Protein AF-A0A238C1V5-F1 (afdb_monomer_lite)

Secondary structure (DSSP, 8-state):
--------SS---GGGSS-TT--HHHHHHHHHHHHHHTTHHHHHHHHHB-TTS--BPPPPP----STTSSTTS------------------------S-----H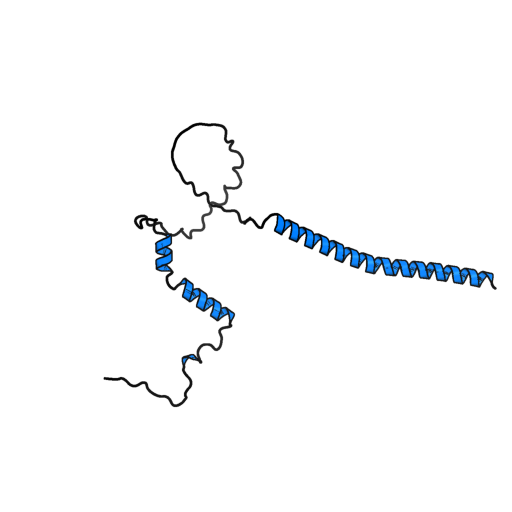HHHHHHHHHHHHHHHHHHHHHHHHHHHHHHHHHHHHHHHHHHHHHHHHT-

Organism: NCBI:txid387005

Sequence (154 aa):
MIESPILTTEGTPVSMLLESGKTTTSLRRERRRERILQNSDQRIKSILSGPDGTEIRNAPTLEGGEGFKDLLHSSEISVRNKNIGEERTVSKSIALSPFSCASVNRLWKALLIGLIMRLAVSFLLIQNIVWPWIILYMVHVLLFKAYDVSSESL

pLDDT: mean 72.82, std 20.45, range [38.84, 97.44]

Radius of gyration: 37.98 Å; chains: 1; bounding box: 70×88×98 Å

Structure (mmCIF, N/CA/C/O backbone):
data_AF-A0A238C1V5-F1
#
_entry.id   AF-A0A238C1V5-F1
#
loop_
_atom_site.group_PDB
_atom_site.id
_atom_site.type_symbol
_atom_site.label_atom_id
_atom_site.label_alt_id
_atom_site.label_comp_id
_atom_site.label_asym_id
_atom_site.label_entity_id
_atom_site.label_seq_id
_atom_site.pdbx_PDB_ins_code
_atom_site.Cartn_x
_atom_site.Cartn_y
_atom_site.Cartn_z
_atom_site.occupancy
_atom_site.B_iso_or_equiv
_atom_site.auth_seq_id
_atom_site.auth_comp_id
_atom_site.auth_asym_id
_atom_site.auth_atom_id
_atom_site.pdbx_PDB_model_num
ATOM 1 N N . MET A 1 1 ? -23.514 -51.796 45.524 1.00 40.19 1 MET A N 1
ATOM 2 C CA . MET A 1 1 ? -24.040 -52.544 44.367 1.00 40.19 1 MET A CA 1
ATOM 3 C C . MET A 1 1 ? -23.523 -51.812 43.144 1.00 40.19 1 MET A C 1
ATOM 5 O O . MET A 1 1 ? -23.823 -50.639 42.987 1.00 40.19 1 MET A O 1
ATOM 9 N N . ILE A 1 2 ? -22.560 -52.425 42.462 1.00 42.78 2 ILE A N 1
ATOM 10 C CA . ILE A 1 2 ? -21.715 -51.807 41.437 1.00 42.78 2 ILE A CA 1
ATOM 11 C C . ILE A 1 2 ? -22.367 -52.151 40.100 1.00 42.78 2 ILE A C 1
ATOM 13 O O . ILE A 1 2 ? -22.376 -53.321 39.729 1.00 42.78 2 ILE A O 1
ATOM 17 N N . GLU A 1 3 ? -22.959 -51.170 39.421 1.00 45.94 3 GLU A N 1
ATOM 18 C CA . GLU A 1 3 ? -23.416 -51.354 38.043 1.00 45.94 3 GLU A CA 1
ATOM 19 C C . GLU A 1 3 ? -22.201 -51.295 37.116 1.00 45.94 3 GLU A C 1
ATOM 21 O O . GLU A 1 3 ? -21.480 -50.299 37.037 1.00 45.94 3 GLU A O 1
ATOM 26 N N . SER A 1 4 ? -21.933 -52.427 36.479 1.00 46.06 4 SER A N 1
ATOM 27 C CA . SER A 1 4 ? -20.860 -52.631 35.521 1.00 46.06 4 SER A CA 1
ATOM 28 C C . SER A 1 4 ? -21.184 -51.970 34.173 1.00 46.06 4 SER A C 1
ATOM 30 O O . SER A 1 4 ? -22.307 -52.090 33.681 1.00 46.06 4 SER A O 1
ATOM 32 N N . PRO A 1 5 ? -20.205 -51.323 33.518 1.00 52.03 5 PRO A N 1
ATOM 33 C CA . PRO A 1 5 ? -20.372 -50.814 32.165 1.00 52.03 5 PRO A CA 1
ATOM 34 C C . PRO A 1 5 ? -20.345 -51.958 31.143 1.00 52.03 5 PRO A C 1
ATOM 36 O O . PRO A 1 5 ? -19.485 -52.840 31.175 1.00 52.03 5 PRO A O 1
ATOM 39 N N . ILE A 1 6 ? -21.306 -51.913 30.223 1.00 49.28 6 ILE A N 1
ATOM 40 C CA . ILE A 1 6 ? -21.468 -52.840 29.102 1.00 49.28 6 ILE A CA 1
ATOM 41 C C . ILE A 1 6 ? -20.301 -52.644 28.122 1.00 49.28 6 ILE A C 1
ATOM 43 O O . ILE A 1 6 ? -20.180 -51.605 27.474 1.00 49.28 6 ILE A O 1
ATOM 47 N N . LEU A 1 7 ? -19.435 -53.656 28.032 1.00 40.03 7 LEU A N 1
ATOM 48 C CA . LEU A 1 7 ? -18.342 -53.758 27.065 1.00 40.03 7 LEU A CA 1
ATOM 49 C C . LEU A 1 7 ? -18.899 -54.148 25.690 1.00 40.03 7 LEU A C 1
ATOM 51 O O . LEU A 1 7 ? -19.428 -55.243 25.515 1.00 40.03 7 LEU A O 1
ATOM 55 N N . THR A 1 8 ? -18.736 -53.265 24.706 1.00 43.19 8 THR A N 1
ATOM 56 C CA . THR A 1 8 ? -18.801 -53.614 23.280 1.00 43.19 8 THR A CA 1
ATOM 57 C C . THR A 1 8 ? -17.374 -53.792 22.758 1.00 43.19 8 THR A C 1
ATOM 59 O O . THR A 1 8 ? -16.453 -53.082 23.155 1.00 43.19 8 THR A O 1
ATOM 62 N N . THR A 1 9 ? -17.179 -54.807 21.921 1.00 48.28 9 THR A N 1
ATOM 63 C CA . THR A 1 9 ? -15.900 -55.426 21.528 1.00 48.28 9 THR A CA 1
ATOM 64 C C . THR A 1 9 ? -15.098 -54.671 20.462 1.00 48.28 9 THR A C 1
ATOM 66 O O . THR A 1 9 ? -14.376 -55.283 19.689 1.00 48.28 9 THR A O 1
ATOM 69 N N . GLU A 1 10 ? -15.168 -53.345 20.436 1.00 43.09 10 GLU A N 1
ATOM 70 C CA . GLU A 1 10 ? -14.349 -52.499 19.561 1.00 43.09 10 GLU A CA 1
ATOM 71 C C . GLU A 1 10 ? -13.835 -51.337 20.415 1.00 43.09 10 GLU A C 1
ATOM 73 O O . GLU A 1 10 ? -14.569 -50.406 20.746 1.00 43.09 10 GLU A O 1
ATOM 78 N N . GLY A 1 11 ? -12.580 -51.445 20.854 1.00 49.41 11 GLY A N 1
ATOM 79 C CA . GLY A 1 11 ? -11.915 -50.547 21.800 1.00 49.41 11 GLY A CA 1
ATOM 80 C C . GLY A 1 11 ? -11.608 -49.159 21.238 1.00 49.41 11 GLY A C 1
ATOM 81 O O . GLY A 1 11 ? -10.459 -48.726 21.265 1.00 49.41 11 GLY A O 1
ATOM 82 N N . THR A 1 12 ? -12.627 -48.446 20.768 1.00 47.06 12 THR A N 1
ATOM 83 C CA . THR A 1 12 ? -12.520 -47.043 20.371 1.00 47.06 12 THR A CA 1
ATOM 84 C C . THR A 1 12 ? -13.408 -46.212 21.295 1.00 47.06 12 THR A C 1
ATOM 86 O O . THR A 1 12 ? -14.629 -46.376 21.276 1.00 47.06 12 THR A O 1
ATOM 89 N N . PRO A 1 13 ? -12.850 -45.325 22.137 1.00 46.09 13 PRO A N 1
ATOM 90 C CA . PRO A 1 13 ? -13.669 -44.463 22.975 1.00 46.09 13 PRO A CA 1
ATOM 91 C C . PRO A 1 13 ? -14.538 -43.560 22.087 1.00 46.09 13 PRO A C 1
ATOM 93 O O . PRO A 1 13 ? -14.040 -42.818 21.239 1.00 46.09 13 PRO A O 1
ATOM 96 N N . VAL A 1 14 ? -15.854 -43.610 22.316 1.00 49.16 14 VAL A N 1
ATOM 97 C CA . VAL A 1 14 ? -16.908 -42.849 21.611 1.00 49.16 14 VAL A CA 1
ATOM 98 C C . VAL A 1 14 ? -16.668 -41.327 21.637 1.00 49.16 14 VAL A C 1
ATOM 100 O O . VAL A 1 14 ? -17.222 -40.592 20.825 1.00 49.16 14 VAL A O 1
ATOM 103 N N . SER A 1 15 ? -15.769 -40.835 22.494 1.00 48.81 15 SER A N 1
ATOM 104 C CA . SER A 1 15 ? -15.333 -39.436 22.504 1.00 48.81 15 SER A CA 1
ATOM 105 C C . SER A 1 15 ? -14.504 -39.012 21.283 1.00 48.81 15 SER A C 1
ATOM 107 O O . SER A 1 15 ? -14.294 -37.814 21.110 1.00 48.81 15 SER A O 1
ATOM 109 N N . MET A 1 16 ? -14.057 -39.934 20.421 1.00 43.97 16 MET A N 1
ATOM 110 C CA . MET A 1 16 ? -13.280 -39.586 19.218 1.00 43.97 16 MET A CA 1
ATOM 111 C C . MET A 1 16 ? -14.113 -39.457 17.930 1.00 43.97 16 MET A C 1
ATOM 113 O O . MET A 1 16 ? -13.609 -38.935 16.939 1.00 43.97 16 MET A O 1
ATOM 117 N N . LEU A 1 17 ? -15.382 -39.886 17.919 1.00 46.09 17 LEU A N 1
ATOM 118 C CA . LEU A 1 17 ? -16.188 -39.995 16.686 1.00 46.09 17 LEU A CA 1
ATOM 119 C C . LEU A 1 17 ? -17.178 -38.828 16.473 1.00 46.09 17 LEU A C 1
ATOM 121 O O . LEU A 1 17 ? -17.982 -38.861 15.548 1.00 46.09 17 LEU A O 1
ATOM 125 N N . LEU A 1 18 ? -17.117 -37.768 17.292 1.00 46.50 18 LEU A N 1
ATOM 126 C CA . LEU A 1 18 ? -18.015 -36.603 17.184 1.00 46.50 18 LEU A CA 1
ATOM 127 C C . LEU A 1 18 ? -17.313 -35.278 16.813 1.00 46.50 18 LEU A C 1
ATOM 129 O O . LEU A 1 18 ? -17.897 -34.206 16.966 1.00 46.50 18 LEU A O 1
ATOM 133 N N . GLU A 1 19 ? -16.070 -35.318 16.319 1.00 50.53 19 GLU A N 1
ATOM 134 C CA . GLU A 1 19 ? -15.315 -34.105 15.935 1.00 50.53 19 GLU A CA 1
ATOM 135 C C . GLU A 1 19 ? -14.849 -34.071 14.468 1.00 50.53 19 GLU A C 1
ATOM 137 O O . GLU A 1 19 ? -13.998 -33.265 14.101 1.00 50.53 19 GLU A O 1
ATOM 142 N N . SER A 1 20 ? -15.453 -34.866 13.580 1.00 51.94 20 SER A N 1
ATOM 143 C CA . SER A 1 20 ? -15.074 -34.943 12.154 1.00 51.94 20 SER A CA 1
ATOM 144 C C . SER A 1 20 ? -15.480 -33.721 11.293 1.00 51.94 20 SER A C 1
ATOM 146 O O . SER A 1 20 ? -15.750 -33.854 10.101 1.00 51.94 20 SER A O 1
ATOM 148 N N . GLY A 1 21 ? -15.523 -32.510 11.856 1.00 56.53 21 GLY A N 1
ATOM 149 C CA . GLY A 1 21 ? -15.898 -31.303 11.100 1.00 56.53 21 GLY A CA 1
ATOM 150 C C . GLY A 1 21 ? -15.549 -29.953 11.730 1.00 56.53 21 GLY A C 1
ATOM 151 O O . GLY A 1 21 ? -15.880 -28.910 11.165 1.00 56.53 21 GLY A O 1
ATOM 152 N N . LYS A 1 22 ? -14.885 -29.926 12.891 1.00 58.00 22 LYS A N 1
ATOM 153 C CA . LYS A 1 22 ? -14.519 -28.675 13.565 1.00 58.00 22 LYS A CA 1
ATOM 154 C C . LYS A 1 22 ? -13.081 -28.305 13.209 1.00 58.00 22 LYS A C 1
ATOM 156 O O . LYS A 1 22 ? -12.130 -28.940 13.648 1.00 58.00 22 LYS A O 1
ATOM 161 N N . THR A 1 23 ? -12.918 -27.258 12.404 1.00 73.38 23 THR A N 1
ATOM 162 C CA . THR A 1 23 ? -11.604 -26.670 12.121 1.00 73.38 23 THR A CA 1
ATOM 163 C C . THR A 1 23 ? -10.918 -26.229 13.423 1.00 73.38 23 THR A C 1
ATOM 165 O O . THR A 1 23 ? -11.558 -25.893 14.423 1.00 73.38 23 THR A O 1
ATOM 168 N N . THR A 1 24 ? -9.586 -26.165 13.433 1.00 76.38 24 THR A N 1
ATOM 169 C CA . THR A 1 24 ? -8.814 -25.694 14.604 1.00 76.38 24 THR A CA 1
ATOM 170 C C . THR A 1 24 ? -9.271 -24.312 15.103 1.00 76.38 24 THR A C 1
ATOM 172 O O . THR A 1 24 ? -9.163 -23.995 16.291 1.00 76.38 24 THR A O 1
ATOM 175 N N . THR A 1 25 ? -9.836 -23.489 14.215 1.00 78.94 25 THR A N 1
ATOM 176 C CA . THR A 1 25 ? -10.415 -22.180 14.531 1.00 78.94 25 THR A CA 1
ATOM 177 C C . THR A 1 25 ? -11.794 -22.279 15.184 1.00 78.94 25 THR A C 1
ATOM 179 O O . THR A 1 25 ? -12.043 -21.535 16.137 1.00 78.94 25 THR A O 1
ATOM 182 N N . SER A 1 26 ? -12.675 -23.193 14.758 1.00 82.00 26 SER A N 1
ATOM 183 C CA . SER A 1 26 ? -13.971 -23.404 15.422 1.00 82.00 26 SER A CA 1
ATOM 184 C C . SER A 1 26 ? -13.787 -23.939 16.838 1.00 82.00 26 SER A C 1
ATOM 186 O O . SER A 1 26 ? -14.456 -23.476 17.756 1.00 82.00 26 SER A O 1
ATOM 188 N N . LEU A 1 27 ? -12.804 -24.816 17.046 1.00 83.69 27 LEU A N 1
ATOM 189 C CA . LEU A 1 27 ? -12.481 -25.347 18.370 1.00 83.69 27 LEU A CA 1
ATOM 190 C C . LEU A 1 27 ? -11.989 -24.234 19.319 1.00 83.69 27 LEU A C 1
ATOM 192 O O . LEU A 1 27 ? -12.414 -24.140 20.471 1.00 83.69 27 LEU A O 1
ATOM 196 N N . ARG A 1 28 ? -11.161 -23.302 18.822 1.00 85.69 28 ARG A N 1
ATOM 197 C CA . ARG A 1 28 ? -10.758 -22.104 19.587 1.00 85.69 28 ARG A CA 1
ATOM 198 C C . ARG A 1 28 ? -11.933 -21.181 19.918 1.00 85.69 28 ARG A C 1
ATOM 200 O O . ARG A 1 28 ? -11.934 -20.586 20.998 1.00 85.69 28 ARG A O 1
ATOM 207 N N . ARG A 1 29 ? -12.900 -21.030 19.006 1.00 86.62 29 ARG A N 1
ATOM 208 C CA . ARG A 1 29 ? -14.121 -20.242 19.244 1.00 86.62 29 ARG A CA 1
ATOM 209 C C . ARG A 1 29 ? -14.990 -20.889 20.320 1.00 86.62 29 ARG A C 1
ATOM 211 O O . ARG A 1 29 ? -15.406 -20.175 21.228 1.00 86.62 29 ARG A O 1
ATOM 218 N N . GLU A 1 30 ? -15.160 -22.210 20.284 1.00 88.50 30 GLU A N 1
ATOM 219 C CA . GLU A 1 30 ? -15.936 -22.951 21.286 1.00 88.50 30 GLU A CA 1
ATOM 220 C C . GLU A 1 30 ? -15.304 -22.832 22.679 1.00 88.50 30 GLU A C 1
ATOM 222 O O . GLU A 1 30 ? -15.942 -22.336 23.602 1.00 88.50 30 GLU A O 1
ATOM 227 N N . ARG A 1 31 ? -13.993 -23.088 22.811 1.00 87.69 31 ARG A N 1
ATOM 228 C CA . ARG A 1 31 ? -13.265 -22.901 24.087 1.00 87.69 31 ARG A CA 1
ATOM 229 C C . ARG A 1 31 ? -13.301 -21.462 24.603 1.00 87.69 31 ARG A C 1
ATOM 231 O O . ARG A 1 31 ? -13.130 -21.199 25.794 1.00 87.69 31 ARG A O 1
ATOM 238 N N . ARG A 1 32 ? -13.412 -20.474 23.710 1.00 87.31 32 ARG A N 1
ATOM 239 C CA . ARG A 1 32 ? -13.583 -19.072 24.116 1.00 87.31 32 ARG A CA 1
ATOM 240 C C . ARG A 1 32 ? -15.005 -18.830 24.614 1.00 87.31 32 ARG A C 1
ATOM 242 O O . ARG A 1 32 ? -15.152 -18.137 25.613 1.00 87.31 32 ARG A O 1
ATOM 249 N N . ARG A 1 33 ? -16.012 -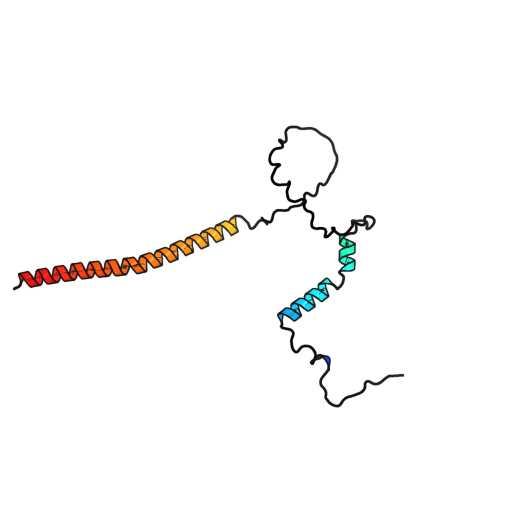19.399 23.952 1.00 89.88 33 ARG A N 1
ATOM 250 C CA . ARG A 1 33 ? -17.419 -19.318 24.356 1.00 89.88 33 ARG A CA 1
ATOM 251 C C . ARG A 1 33 ? -17.637 -19.959 25.724 1.00 89.88 33 ARG A C 1
ATOM 253 O O . ARG A 1 33 ? -18.205 -19.304 26.589 1.00 89.88 33 ARG A O 1
ATOM 260 N N . GLU A 1 34 ? -17.098 -21.155 25.941 1.00 90.06 34 GLU A N 1
ATOM 261 C CA . GLU A 1 34 ? -17.144 -21.853 27.231 1.00 90.06 34 GLU A CA 1
ATOM 262 C C . GLU A 1 34 ? -16.545 -20.998 28.350 1.00 90.06 34 GLU A C 1
ATOM 264 O O . GLU A 1 34 ? -17.211 -20.751 29.345 1.00 90.06 34 GLU A O 1
ATOM 269 N N . ARG A 1 35 ? -15.342 -20.438 28.155 1.00 87.38 35 ARG A N 1
ATOM 270 C CA . ARG A 1 35 ? -14.705 -19.553 29.152 1.00 87.38 35 ARG A CA 1
ATOM 271 C C . ARG A 1 35 ? -15.455 -18.245 29.404 1.00 87.38 35 ARG A C 1
ATOM 273 O O . ARG A 1 35 ? -15.291 -17.652 30.462 1.00 87.38 35 ARG A O 1
ATOM 280 N N . ILE A 1 36 ? -16.204 -17.743 28.422 1.00 88.31 36 ILE A N 1
ATOM 281 C CA . ILE A 1 36 ? -17.009 -16.525 28.583 1.00 88.31 36 ILE A CA 1
ATOM 282 C C . ILE A 1 36 ? -18.280 -16.830 29.374 1.00 88.31 36 ILE A C 1
ATOM 284 O O . ILE A 1 36 ? -18.658 -16.028 30.225 1.00 88.31 36 ILE A O 1
ATOM 288 N N . LEU A 1 37 ? -18.917 -17.963 29.076 1.00 89.69 37 LEU A N 1
ATOM 289 C CA . LEU A 1 37 ? -20.150 -18.405 29.718 1.00 89.69 37 LEU A CA 1
ATOM 290 C C . LEU A 1 37 ? -19.887 -18.902 31.145 1.00 89.69 37 LEU A C 1
ATOM 292 O O . LEU A 1 37 ? -20.676 -18.662 32.053 1.00 89.69 37 LEU A O 1
ATOM 296 N N . GLN A 1 38 ? -18.737 -19.536 31.368 1.00 88.62 38 GLN A N 1
ATOM 297 C CA . GLN A 1 38 ? -18.292 -19.945 32.690 1.00 88.62 38 GLN A CA 1
ATOM 298 C C . GLN A 1 38 ? -18.040 -18.690 33.542 1.00 88.62 38 GLN A C 1
ATOM 300 O O . GLN A 1 38 ? -17.102 -17.932 33.302 1.00 88.62 38 GLN A O 1
ATOM 305 N N . ASN A 1 39 ? -18.903 -18.469 34.536 1.00 88.00 39 ASN A N 1
ATOM 306 C CA . ASN A 1 39 ? -18.965 -17.272 35.386 1.00 88.00 39 ASN A CA 1
ATOM 307 C C . ASN A 1 39 ? -19.475 -15.989 34.705 1.00 88.00 39 ASN A C 1
ATOM 309 O O . ASN A 1 39 ? -19.215 -14.897 35.221 1.00 88.00 39 ASN A O 1
ATOM 313 N N . SER A 1 40 ? -20.209 -16.071 33.588 1.00 91.06 40 SER A N 1
ATOM 314 C CA . SER A 1 40 ? -20.826 -14.876 32.986 1.00 91.06 40 SER A CA 1
ATOM 315 C C . SER A 1 40 ? -21.705 -14.137 33.987 1.00 91.06 40 SER A C 1
ATOM 317 O O . SER A 1 40 ? -21.572 -12.928 34.143 1.00 91.06 40 SER A O 1
ATOM 319 N N . ASP A 1 41 ? -22.537 -14.868 34.722 1.00 90.50 41 ASP A N 1
ATOM 320 C CA . ASP A 1 41 ? -23.589 -14.274 35.548 1.00 90.50 41 ASP A CA 1
ATOM 321 C C . ASP A 1 41 ? -23.014 -13.596 36.786 1.00 90.50 41 ASP A C 1
ATOM 323 O O . ASP A 1 41 ? -23.391 -12.475 37.121 1.00 90.50 41 ASP A O 1
ATOM 327 N N . GLN A 1 42 ? -22.021 -14.226 37.420 1.00 89.19 42 GLN A N 1
ATOM 328 C CA . GLN A 1 42 ? -21.290 -13.624 38.533 1.00 89.19 42 GLN A CA 1
ATOM 329 C C . GLN A 1 42 ? -20.561 -12.352 38.089 1.00 89.19 42 GLN A C 1
ATOM 331 O O . GLN A 1 42 ? -20.579 -11.345 38.798 1.00 89.19 42 GLN A O 1
ATOM 336 N N . ARG A 1 43 ? -19.956 -12.371 36.896 1.00 89.00 43 ARG A N 1
ATOM 337 C CA . ARG A 1 43 ? -19.269 -11.205 36.332 1.00 89.00 43 ARG A CA 1
ATOM 338 C C . ARG A 1 43 ? -20.253 -10.090 35.991 1.00 89.00 43 ARG A C 1
ATOM 340 O O . ARG A 1 43 ? -20.005 -8.951 36.373 1.00 89.00 43 ARG A O 1
ATOM 347 N N . ILE A 1 44 ? -21.376 -10.403 35.343 1.00 90.06 44 ILE A N 1
ATOM 348 C CA . ILE A 1 44 ? -22.433 -9.430 35.028 1.00 90.06 44 ILE A CA 1
ATOM 349 C C . ILE A 1 44 ? -22.965 -8.815 36.319 1.00 90.06 44 ILE A C 1
ATOM 351 O O . ILE A 1 44 ? -23.005 -7.594 36.434 1.00 90.06 44 ILE A O 1
ATOM 355 N N . LYS A 1 45 ? -23.275 -9.639 37.324 1.00 88.44 45 LYS A N 1
ATOM 356 C CA . LYS A 1 45 ? -23.723 -9.163 38.633 1.00 88.44 45 LYS A CA 1
ATOM 357 C C . LYS A 1 45 ? -22.691 -8.238 39.275 1.00 88.44 45 LYS A C 1
ATOM 359 O O . LYS A 1 45 ? -23.060 -7.168 39.721 1.00 88.44 45 LYS A O 1
ATOM 364 N N . SER A 1 46 ? -21.403 -8.581 39.239 1.00 87.56 46 SER A N 1
ATOM 365 C CA . SER A 1 46 ? -20.347 -7.718 39.794 1.00 87.56 46 SER A CA 1
ATOM 366 C C . SER A 1 46 ? -20.189 -6.375 39.068 1.00 87.56 46 SER A C 1
ATOM 368 O O . SER A 1 46 ? -19.789 -5.397 39.683 1.00 87.56 46 SER A O 1
ATOM 370 N N . ILE A 1 47 ? -20.499 -6.322 37.767 1.00 87.12 47 ILE A N 1
ATOM 371 C CA . ILE A 1 47 ? -20.432 -5.094 36.961 1.00 87.12 47 ILE A CA 1
ATOM 372 C C . ILE A 1 47 ? -21.664 -4.218 37.204 1.00 87.12 47 ILE A C 1
ATOM 374 O O . ILE A 1 47 ? -21.561 -2.991 37.221 1.00 87.12 47 ILE A O 1
ATOM 378 N N . LEU A 1 48 ? -22.829 -4.851 37.341 1.00 86.00 48 LEU A N 1
ATOM 379 C CA . LEU A 1 48 ? -24.099 -4.170 37.567 1.00 86.00 48 LEU A CA 1
ATOM 380 C C . LEU A 1 48 ? -24.312 -3.802 39.040 1.00 86.00 48 LEU A C 1
ATOM 382 O O . LEU A 1 48 ? -25.125 -2.931 39.329 1.00 86.00 48 LEU A O 1
ATOM 386 N N . SER A 1 49 ? -23.584 -4.421 39.964 1.00 89.31 49 SER A N 1
ATOM 387 C CA . SER A 1 49 ? -23.590 -4.058 41.376 1.00 89.31 49 SER A CA 1
ATOM 388 C C . SER A 1 49 ? -22.651 -2.884 41.664 1.00 89.31 49 SER A C 1
ATOM 390 O O . SER A 1 49 ? -21.546 -2.797 41.129 1.00 89.31 49 SER A O 1
ATOM 392 N N . GLY A 1 50 ? -23.084 -1.981 42.542 1.00 82.81 50 GLY A N 1
ATOM 393 C CA . GLY A 1 50 ? -22.234 -0.938 43.111 1.00 82.81 50 GLY A CA 1
ATOM 394 C C . GLY A 1 50 ? -21.125 -1.508 44.010 1.00 82.81 50 GLY A C 1
ATOM 395 O O . GLY A 1 50 ? -21.162 -2.688 44.363 1.00 82.81 50 GLY A O 1
ATOM 396 N N . PRO A 1 51 ? -20.146 -0.680 44.415 1.00 78.94 51 PRO A N 1
ATOM 397 C CA . PRO A 1 51 ? -19.011 -1.100 45.247 1.00 78.94 51 PRO A CA 1
ATOM 398 C C . PRO A 1 51 ? -19.425 -1.754 46.577 1.00 78.94 51 PRO A C 1
ATOM 400 O O . PRO A 1 51 ? -18.730 -2.652 47.041 1.00 78.94 51 PRO A O 1
ATOM 403 N N . ASP A 1 52 ? -20.588 -1.379 47.123 1.00 83.25 52 ASP A N 1
ATOM 404 C CA . ASP A 1 52 ? -21.151 -1.941 48.360 1.00 83.25 52 ASP A CA 1
ATOM 405 C C . ASP A 1 52 ? -22.193 -3.052 48.110 1.00 83.25 52 ASP A C 1
ATOM 407 O O . ASP A 1 52 ? -22.812 -3.563 49.041 1.00 83.25 52 ASP A O 1
ATOM 411 N N . GLY A 1 53 ? -22.449 -3.415 46.848 1.00 80.25 53 GLY A N 1
ATOM 412 C CA . GLY A 1 53 ? -23.439 -4.429 46.459 1.00 80.25 53 GLY A CA 1
ATOM 413 C C . GLY A 1 53 ? -24.910 -4.023 46.636 1.00 80.25 53 GLY A C 1
ATOM 414 O O . GLY A 1 53 ? -25.796 -4.791 46.264 1.00 80.25 53 GLY A O 1
ATOM 415 N N . THR A 1 54 ? -25.173 -2.832 47.176 1.00 77.88 54 THR A N 1
ATOM 416 C CA . THR A 1 54 ? -26.512 -2.290 47.465 1.00 77.88 54 THR A CA 1
ATOM 417 C C . THR A 1 54 ? -27.166 -1.622 46.256 1.00 77.88 54 THR A C 1
ATOM 419 O O . THR A 1 54 ? -28.380 -1.697 46.089 1.00 77.88 54 THR A O 1
ATOM 422 N N . GLU A 1 55 ? -26.375 -0.994 45.387 1.00 81.50 55 GLU A N 1
ATOM 423 C CA . GLU A 1 55 ? -26.845 -0.407 44.131 1.00 81.50 55 GLU A CA 1
ATOM 424 C C . GLU A 1 55 ? -26.909 -1.499 43.051 1.00 81.50 55 GLU A C 1
ATOM 426 O O . GLU A 1 55 ? -25.895 -2.134 42.761 1.00 81.50 55 GLU A O 1
ATOM 431 N N . ILE A 1 56 ? -28.079 -1.720 42.444 1.00 84.38 56 ILE A N 1
ATOM 432 C CA . ILE A 1 56 ? -28.240 -2.606 41.281 1.00 84.38 56 ILE A CA 1
ATOM 433 C C . ILE A 1 56 ? -28.545 -1.730 40.070 1.00 84.38 56 ILE A C 1
ATOM 435 O O . ILE A 1 56 ? -29.582 -1.070 40.009 1.00 84.38 56 ILE A O 1
ATOM 439 N N . ARG A 1 57 ? -27.636 -1.722 39.097 1.00 84.69 57 ARG A N 1
ATOM 440 C CA . ARG A 1 57 ? -27.798 -1.015 37.827 1.00 84.69 57 ARG A CA 1
ATOM 441 C C . ARG A 1 57 ? -28.483 -1.922 36.821 1.00 84.69 57 ARG A C 1
ATOM 443 O O . ARG A 1 57 ? -28.146 -3.098 36.696 1.00 84.69 57 ARG A O 1
ATOM 450 N N . ASN A 1 58 ? -29.420 -1.361 36.067 1.00 79.12 58 ASN A N 1
ATOM 451 C CA . ASN A 1 58 ? -30.017 -2.074 34.947 1.00 79.12 58 ASN A CA 1
ATOM 452 C C . ASN A 1 58 ? -28.967 -2.283 33.852 1.00 79.12 58 ASN A C 1
ATOM 454 O O . ASN A 1 58 ? -28.105 -1.428 33.624 1.00 79.12 58 ASN A O 1
ATOM 458 N N . ALA A 1 59 ? -29.037 -3.429 33.173 1.00 77.81 59 ALA A N 1
ATOM 459 C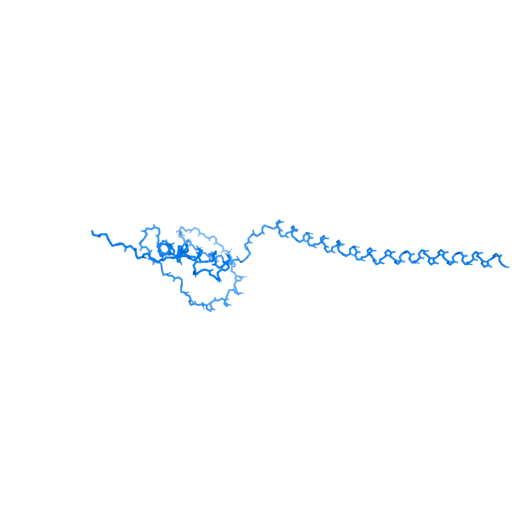 CA . ALA A 1 59 ? -28.241 -3.644 31.976 1.00 77.81 59 ALA A CA 1
ATOM 460 C C . ALA A 1 59 ? -28.565 -2.542 30.950 1.00 77.81 59 ALA A C 1
ATOM 462 O O . ALA A 1 59 ? -29.720 -2.119 30.865 1.00 77.81 59 ALA A O 1
ATOM 463 N N . PRO A 1 60 ? -27.573 -2.060 30.183 1.00 72.62 60 PRO A N 1
ATOM 464 C CA . PRO A 1 60 ? -27.824 -1.067 29.150 1.00 72.62 60 PRO A CA 1
ATOM 465 C C . PRO A 1 60 ? -28.877 -1.604 28.179 1.00 72.62 60 PRO A C 1
ATOM 467 O O . PRO A 1 60 ? -28.724 -2.699 27.632 1.00 72.62 60 PRO A O 1
ATOM 470 N N . THR A 1 61 ? -29.956 -0.847 27.993 1.00 76.31 61 THR A N 1
ATOM 471 C CA . THR A 1 61 ? -31.027 -1.199 27.064 1.00 76.31 61 THR A CA 1
ATOM 472 C C . THR A 1 61 ? -30.431 -1.308 25.660 1.00 76.31 61 THR A C 1
ATOM 474 O O . THR A 1 61 ? -29.828 -0.360 25.165 1.00 76.31 61 THR A O 1
ATOM 477 N N . LEU A 1 62 ? -30.594 -2.462 25.003 1.00 65.25 62 LEU A N 1
ATOM 478 C CA . LEU A 1 62 ? -30.177 -2.697 23.609 1.00 65.25 62 LEU A CA 1
ATOM 479 C C . LEU A 1 62 ? -31.109 -1.994 22.599 1.00 65.25 62 LEU A C 1
ATOM 481 O O . LEU A 1 62 ? -31.171 -2.353 21.427 1.00 65.25 62 LEU A O 1
ATOM 485 N N . GLU A 1 63 ? -31.888 -1.023 23.058 1.00 69.62 63 GLU A N 1
ATOM 486 C CA . GLU A 1 63 ? -32.691 -0.178 22.197 1.00 69.62 63 GLU A CA 1
ATOM 487 C C . GLU A 1 63 ? -31.723 0.832 21.584 1.00 69.62 63 GLU A C 1
ATOM 489 O O . GLU A 1 63 ? -31.206 1.718 22.264 1.00 69.62 63 GLU A O 1
ATOM 494 N N . GLY A 1 64 ? -31.358 0.599 20.322 1.00 63.91 64 GLY A N 1
ATOM 495 C CA . GLY A 1 64 ? -30.453 1.455 19.567 1.00 63.91 64 GLY A CA 1
ATOM 496 C C . GLY A 1 64 ? -31.006 2.873 19.506 1.00 63.91 64 GLY A C 1
ATOM 497 O O . GLY A 1 64 ? -31.828 3.179 18.650 1.00 63.91 64 GLY A O 1
ATOM 498 N N . GLY A 1 65 ? -30.570 3.718 20.438 1.00 55.97 65 GLY A N 1
ATOM 499 C CA . GLY A 1 65 ? -31.052 5.083 20.566 1.00 55.97 65 GLY A CA 1
ATOM 500 C C . GLY A 1 65 ? -30.747 5.899 19.314 1.00 55.97 65 GLY A C 1
ATOM 501 O O . GLY A 1 65 ? -29.595 6.034 18.902 1.00 55.97 65 GLY A O 1
ATOM 502 N N . GLU A 1 66 ? -31.780 6.523 18.759 1.00 59.72 66 GLU A N 1
ATOM 503 C CA . GLU A 1 66 ? -31.716 7.474 17.642 1.00 59.72 66 GLU A CA 1
ATOM 504 C C . GLU A 1 66 ? -30.997 8.801 18.002 1.00 59.72 66 GLU A C 1
ATOM 506 O O . GLU A 1 66 ? -30.968 9.741 17.210 1.00 59.72 66 GLU A O 1
ATOM 511 N N . GLY A 1 67 ? -30.381 8.891 19.187 1.00 57.94 67 GLY A N 1
ATOM 512 C CA . GLY A 1 67 ? -29.862 10.117 19.806 1.00 57.94 67 GLY A CA 1
ATOM 513 C C . GLY A 1 67 ? -28.506 10.630 19.308 1.00 57.94 67 GLY A C 1
ATOM 514 O O . GLY A 1 67 ? -27.915 11.489 19.954 1.00 57.94 67 GLY A O 1
ATOM 515 N N . PHE A 1 68 ? -27.976 10.135 18.187 1.00 56.28 68 PHE A N 1
ATOM 516 C CA . PHE A 1 68 ? -26.680 10.597 17.657 1.00 56.28 68 PHE A CA 1
ATOM 517 C C . PHE A 1 68 ? -26.764 11.790 16.695 1.00 56.28 68 PHE A C 1
ATOM 519 O O . PHE A 1 68 ? -25.730 12.252 16.211 1.00 56.28 68 PHE A O 1
ATOM 526 N N . LYS A 1 69 ? -27.966 12.294 16.395 1.00 57.44 69 LYS A N 1
ATOM 527 C CA . LYS A 1 69 ? -28.153 13.342 15.377 1.00 57.44 69 LYS A CA 1
ATOM 528 C C . LYS A 1 69 ? -27.826 14.760 15.869 1.00 57.44 69 LYS A C 1
ATOM 530 O O . LYS A 1 69 ? -27.452 15.590 15.047 1.00 57.44 69 LYS A O 1
ATOM 535 N N . ASP A 1 70 ? -27.828 15.009 17.179 1.00 55.75 70 ASP A N 1
ATOM 536 C CA . ASP A 1 70 ? -27.712 16.378 17.717 1.00 55.75 70 ASP A CA 1
ATOM 537 C C . ASP A 1 70 ? -26.299 16.769 18.192 1.00 55.75 70 ASP A C 1
ATOM 539 O O . ASP A 1 70 ? -26.047 17.922 18.540 1.00 55.75 70 ASP A O 1
ATOM 543 N N . LEU A 1 71 ? -25.327 15.850 18.163 1.00 55.78 71 LEU A N 1
ATOM 544 C CA . LEU A 1 71 ? -23.959 16.123 18.638 1.00 55.78 71 LEU A CA 1
ATOM 545 C C . LEU A 1 71 ? -23.071 16.870 17.626 1.00 55.78 71 LEU A C 1
ATOM 547 O O . LEU A 1 71 ? -21.923 17.178 17.939 1.00 55.78 71 LEU A O 1
ATOM 551 N N . LEU A 1 72 ? -23.578 17.194 16.432 1.00 54.06 72 LEU A N 1
ATOM 552 C CA . LEU A 1 72 ? -22.827 17.950 15.421 1.00 54.06 72 LEU A CA 1
ATOM 553 C C . LEU A 1 72 ? -22.931 19.479 15.569 1.00 54.06 72 LEU A C 1
ATOM 555 O O . LEU A 1 72 ? -22.262 20.183 14.819 1.00 54.06 72 LEU A O 1
ATOM 559 N N . HIS A 1 73 ? -23.712 20.007 16.523 1.00 46.97 73 HIS A N 1
ATOM 560 C CA . HIS A 1 73 ? -24.050 21.440 16.545 1.00 46.97 73 HIS A CA 1
ATOM 561 C C . HIS A 1 73 ? -23.671 22.248 17.797 1.00 46.97 73 HIS A C 1
ATOM 563 O O . HIS A 1 73 ? -24.085 23.399 17.901 1.00 46.97 73 HIS A O 1
ATOM 569 N N . SER A 1 74 ? -22.855 21.730 18.721 1.00 47.00 74 SER A N 1
ATOM 570 C CA . SER A 1 74 ? -22.413 22.525 19.883 1.00 47.00 74 SER A CA 1
ATOM 571 C C . SER A 1 74 ? -20.895 22.532 20.042 1.00 47.00 74 SER A C 1
ATOM 573 O O . SER A 1 74 ? -20.318 21.870 20.901 1.00 47.00 74 SER A O 1
ATOM 575 N N . SER A 1 75 ? -20.245 23.307 19.175 1.00 47.62 75 SER A N 1
ATOM 576 C CA . SER A 1 75 ? -18.889 23.824 19.379 1.00 47.62 75 SER A CA 1
ATOM 577 C C . SER A 1 75 ? -18.965 25.338 19.569 1.00 47.62 75 SER A C 1
ATOM 579 O O . SER A 1 75 ? -18.325 26.079 18.835 1.00 47.62 75 SER A O 1
ATOM 581 N N . GLU A 1 76 ? -19.778 25.823 20.510 1.00 49.41 76 GLU A N 1
ATOM 582 C CA . GLU A 1 76 ? -19.748 27.246 20.863 1.00 49.41 76 GLU A CA 1
ATOM 583 C C . GLU A 1 76 ? -20.438 27.538 22.202 1.00 49.41 76 GLU A C 1
ATOM 585 O O . GLU A 1 76 ? -21.474 28.184 22.255 1.00 49.41 76 GLU A O 1
ATOM 590 N N . ILE A 1 77 ? -19.862 27.095 23.327 1.00 41.88 77 ILE A N 1
ATOM 591 C CA . ILE A 1 77 ? -20.148 27.735 24.625 1.00 41.88 77 ILE A CA 1
ATOM 592 C C . ILE A 1 77 ? -18.837 27.973 25.377 1.00 41.88 77 ILE A C 1
ATOM 594 O O . ILE A 1 77 ? -18.344 27.156 26.150 1.00 41.88 77 ILE A O 1
ATOM 598 N N . SER A 1 78 ? -18.270 29.137 25.061 1.00 48.12 78 SER A N 1
ATOM 599 C CA . SER A 1 78 ? -17.623 30.097 25.960 1.00 48.12 78 SER A CA 1
ATOM 600 C C . SER A 1 78 ? -17.625 29.717 27.450 1.00 48.12 78 SER A C 1
ATOM 602 O O . SER A 1 78 ? -18.629 29.868 28.144 1.00 48.12 78 SER A O 1
ATOM 604 N N . VAL A 1 79 ? -16.464 29.313 27.974 1.00 44.12 79 VAL A N 1
ATOM 605 C CA . VAL A 1 79 ? -16.221 29.265 29.422 1.00 44.12 79 VAL A CA 1
ATOM 606 C C . VAL A 1 79 ? -15.611 30.600 29.843 1.00 44.12 79 VAL A C 1
ATOM 608 O O . VAL A 1 79 ? -14.395 30.794 29.843 1.00 44.12 79 VAL A O 1
ATOM 611 N N . ARG A 1 80 ? -16.487 31.540 30.207 1.00 47.81 80 ARG A N 1
ATOM 612 C CA . ARG A 1 80 ? -16.154 32.724 31.005 1.00 47.81 80 ARG A CA 1
ATOM 613 C C . ARG A 1 80 ? -16.745 32.543 32.409 1.00 47.81 80 ARG A C 1
ATOM 615 O O . ARG A 1 80 ? -17.958 32.496 32.559 1.00 47.81 80 ARG A O 1
ATOM 622 N N . ASN A 1 81 ? -15.841 32.593 33.393 1.00 38.84 81 ASN A N 1
ATOM 623 C CA . ASN A 1 81 ? -16.002 32.980 34.807 1.00 38.84 81 ASN A CA 1
ATOM 624 C C . ASN A 1 81 ? -16.044 31.879 35.900 1.00 38.84 81 ASN A C 1
ATOM 626 O O . ASN A 1 81 ? -17.022 31.161 36.053 1.00 38.84 81 ASN A O 1
ATOM 630 N N . LYS A 1 82 ? -14.950 31.819 36.689 1.00 50.84 82 LYS A N 1
ATOM 631 C CA . LYS A 1 82 ? -14.862 31.995 38.167 1.00 50.84 82 LYS A CA 1
ATOM 632 C C . LYS A 1 82 ? -16.242 32.011 38.888 1.00 50.84 82 LYS A C 1
ATOM 634 O O . LYS A 1 82 ? -17.076 32.837 38.537 1.00 50.84 82 LYS A O 1
ATOM 639 N N . ASN A 1 83 ? -16.561 31.126 39.854 1.00 48.28 83 ASN A N 1
ATOM 640 C CA . ASN A 1 83 ? -16.201 31.178 41.291 1.00 48.28 83 ASN A CA 1
ATOM 641 C C . ASN A 1 83 ? -16.615 29.879 42.044 1.00 48.28 83 ASN A C 1
ATOM 643 O O . ASN A 1 83 ? -17.705 29.378 41.814 1.00 48.28 83 ASN A O 1
ATOM 647 N N . ILE A 1 84 ? -15.763 29.427 42.977 1.00 56.25 84 ILE A N 1
ATOM 648 C CA . ILE A 1 84 ? -16.002 28.810 44.311 1.00 56.25 84 ILE A CA 1
ATOM 649 C C . ILE A 1 84 ? -17.339 28.069 44.569 1.00 56.25 84 ILE A C 1
ATOM 651 O O . ILE A 1 84 ? -18.385 28.697 44.691 1.00 56.25 84 ILE A O 1
ATOM 655 N N . GLY A 1 85 ? -17.243 26.759 44.843 1.00 42.47 85 GLY A N 1
ATOM 656 C CA . GLY A 1 85 ? -18.270 25.956 45.525 1.00 42.47 85 GLY A CA 1
ATOM 657 C C . GLY A 1 85 ? -18.040 24.449 45.356 1.00 42.47 85 GLY A C 1
ATOM 658 O O . GLY A 1 85 ? -18.088 23.945 44.240 1.00 42.47 85 GLY A O 1
ATOM 659 N N . GLU A 1 86 ? -17.735 23.740 46.446 1.00 51.91 86 GLU A N 1
ATOM 660 C CA . GLU A 1 86 ? -17.610 22.277 46.504 1.00 51.91 86 GLU A CA 1
ATOM 661 C C . GLU A 1 86 ? -18.898 21.565 46.066 1.00 51.91 86 GLU A C 1
ATOM 663 O O . GLU A 1 86 ? -19.913 21.669 46.742 1.00 51.91 86 GLU A O 1
ATOM 668 N N . GLU A 1 87 ? -18.828 20.748 45.011 1.00 40.53 87 GLU A N 1
ATOM 669 C CA . GLU A 1 87 ? -19.702 19.580 44.850 1.00 40.53 87 GLU A CA 1
ATOM 670 C C . GLU A 1 87 ? -19.073 18.587 43.858 1.00 40.53 87 GLU A C 1
ATOM 672 O O . GLU A 1 87 ? -18.867 18.877 42.677 1.00 40.53 87 GLU A O 1
ATOM 677 N N . ARG A 1 88 ? -18.697 17.397 44.346 1.00 48.34 88 ARG A N 1
ATOM 678 C CA . ARG A 1 88 ? -18.101 16.326 43.531 1.00 48.34 88 ARG A CA 1
ATOM 679 C C . ARG A 1 88 ? -19.172 15.660 42.670 1.00 48.34 88 ARG A C 1
ATOM 681 O O . ARG A 1 88 ? -19.679 14.594 43.006 1.00 48.34 88 ARG A O 1
ATOM 688 N N . THR A 1 89 ? -19.450 16.244 41.513 1.00 38.94 89 THR A N 1
ATOM 689 C CA . THR A 1 89 ? -20.173 15.582 40.425 1.00 38.94 89 THR A CA 1
ATOM 690 C C . THR A 1 89 ? -19.161 14.967 39.459 1.00 38.94 89 THR A C 1
ATOM 692 O O . THR A 1 89 ? -18.616 15.614 38.567 1.00 38.94 89 THR A O 1
ATOM 695 N N . VAL A 1 90 ? -18.865 13.677 39.654 1.00 46.25 90 VAL A N 1
ATOM 696 C CA . VAL A 1 90 ? -18.056 12.883 38.715 1.00 46.25 90 VAL A CA 1
ATOM 697 C C . VAL A 1 90 ? -18.915 12.588 37.487 1.00 46.25 90 VAL A C 1
ATOM 699 O O . VAL A 1 90 ? -19.505 11.519 37.334 1.00 46.25 90 VAL A O 1
ATOM 702 N N . SER A 1 91 ? -18.999 13.577 36.608 1.00 44.97 91 SER A N 1
ATOM 703 C CA . SER A 1 91 ? -19.515 13.454 35.254 1.00 44.97 91 SER A CA 1
ATOM 704 C C . SER A 1 91 ? -18.539 12.585 34.453 1.00 44.97 91 SER A C 1
ATOM 706 O O . SER A 1 91 ? -17.562 13.056 33.876 1.00 44.97 91 SER A O 1
ATOM 708 N N . LYS A 1 92 ? -18.780 11.267 34.447 1.00 47.97 92 LYS A N 1
ATOM 709 C CA . LYS A 1 92 ? -18.146 10.328 33.509 1.00 47.97 92 LYS A CA 1
ATOM 710 C C . LYS A 1 92 ? -18.728 10.581 32.123 1.00 47.97 92 LYS A C 1
ATOM 712 O O . LYS A 1 92 ? -19.658 9.905 31.690 1.00 47.97 92 LYS A O 1
ATOM 717 N N . SER A 1 93 ? -18.193 11.594 31.451 1.00 49.62 93 SER A N 1
ATOM 718 C CA . SER A 1 93 ? -18.420 11.800 30.032 1.00 49.62 93 SER A CA 1
ATOM 719 C C . SER A 1 93 ? -17.914 10.581 29.264 1.00 49.62 93 SER A C 1
ATOM 721 O O . SER A 1 93 ? -16.817 10.056 29.464 1.00 49.62 93 SER A O 1
ATOM 723 N N . ILE A 1 94 ? -18.807 10.095 28.418 1.00 49.84 94 ILE A N 1
ATOM 724 C CA . ILE A 1 94 ? -18.631 8.990 27.498 1.00 49.84 94 ILE A CA 1
ATOM 725 C C . ILE A 1 94 ? -17.494 9.365 26.545 1.00 49.84 94 ILE A C 1
ATOM 727 O O . ILE A 1 94 ? -17.645 10.226 25.682 1.00 49.84 94 ILE A O 1
ATOM 731 N N . ALA A 1 95 ? -16.341 8.721 26.715 1.00 46.88 95 ALA A N 1
ATOM 732 C CA . ALA A 1 95 ? -15.230 8.802 25.781 1.00 46.88 95 ALA A CA 1
ATOM 733 C C . ALA A 1 95 ? -15.574 8.005 24.514 1.00 46.88 95 ALA A C 1
ATOM 735 O O . ALA A 1 95 ? -15.119 6.881 24.309 1.00 46.88 95 ALA A O 1
ATOM 736 N N . LEU A 1 96 ? -16.400 8.597 23.656 1.00 54.44 96 LEU A N 1
ATOM 737 C CA . LEU A 1 96 ? -16.409 8.288 22.235 1.00 54.44 96 LEU A CA 1
ATOM 738 C C . LEU A 1 96 ? -15.276 9.082 21.588 1.00 54.44 96 LEU A C 1
ATOM 740 O O . LEU A 1 96 ? -15.454 10.209 21.137 1.00 54.44 96 LEU A O 1
ATOM 744 N N . SER A 1 97 ? -14.096 8.476 21.522 1.00 47.41 97 SER A N 1
ATOM 745 C CA . SER A 1 97 ? -13.148 8.795 20.461 1.00 47.41 97 SER A CA 1
ATOM 746 C C . SER A 1 97 ? -12.602 7.482 19.886 1.00 47.41 97 SER A C 1
ATOM 748 O O . SER A 1 97 ? -11.950 6.712 20.591 1.00 47.41 97 SER A O 1
ATOM 750 N N . PRO A 1 98 ? -12.858 7.169 18.600 1.00 50.19 98 PRO A N 1
ATOM 751 C CA . PRO A 1 98 ? -12.213 6.034 17.943 1.00 50.19 98 PRO A CA 1
ATOM 752 C C . PRO A 1 98 ? -10.737 6.337 17.633 1.00 50.19 98 PRO A C 1
ATOM 754 O O . PRO A 1 98 ? -9.991 5.455 17.219 1.00 50.19 98 PRO A O 1
ATOM 757 N N . PHE A 1 99 ? -10.279 7.563 17.898 1.00 52.47 99 PHE A N 1
ATOM 758 C CA . PHE A 1 99 ? -8.871 7.940 17.897 1.00 52.47 99 PHE A CA 1
ATOM 759 C C . PHE A 1 99 ? -8.210 7.512 19.207 1.00 52.47 99 PHE A C 1
ATOM 761 O O . PHE A 1 99 ? -7.702 8.320 19.983 1.00 52.47 99 PHE A O 1
ATOM 768 N N . SER A 1 100 ? -8.213 6.201 19.452 1.00 45.66 100 SER A N 1
ATOM 769 C CA . SER A 1 100 ? -7.290 5.608 20.408 1.00 45.66 100 SER A CA 1
ATOM 770 C C . SER A 1 100 ? -5.882 6.024 19.988 1.00 45.66 100 SER A C 1
ATOM 772 O O . SER A 1 100 ? -5.491 5.824 18.839 1.00 45.66 100 SER A O 1
ATOM 774 N N . CYS A 1 101 ? -5.186 6.672 20.917 1.00 47.28 101 CYS A N 1
ATOM 775 C CA . CYS A 1 101 ? -3.854 7.256 20.839 1.00 47.28 101 CYS A CA 1
ATOM 776 C C . CYS A 1 101 ? -2.800 6.261 20.307 1.00 47.28 101 CYS A C 1
ATOM 778 O O . CYS A 1 101 ? -1.933 5.774 21.032 1.00 47.28 101 CYS A O 1
ATOM 780 N N . ALA A 1 102 ? -2.846 5.933 19.017 1.00 57.06 102 ALA A N 1
ATOM 781 C CA . ALA A 1 102 ? -1.681 5.455 18.304 1.00 57.06 102 ALA A CA 1
ATOM 782 C C . ALA A 1 102 ? -0.724 6.642 18.308 1.00 57.06 102 ALA A C 1
ATOM 784 O O . ALA A 1 102 ? -1.014 7.665 17.690 1.00 57.06 102 ALA A O 1
ATOM 785 N N . SER A 1 103 ? 0.347 6.534 19.099 1.00 70.94 103 SER A N 1
ATOM 786 C CA . SER A 1 103 ? 1.278 7.636 19.321 1.00 70.94 103 SER A CA 1
ATOM 787 C C . SER A 1 103 ? 1.602 8.324 17.998 1.00 70.94 103 SER A C 1
ATOM 789 O O . SER A 1 103 ? 1.860 7.661 16.992 1.00 70.94 103 SER A O 1
ATOM 791 N N . VAL A 1 104 ? 1.572 9.656 17.996 1.00 81.62 104 VAL A N 1
ATOM 792 C CA . VAL A 1 104 ? 1.872 10.494 16.824 1.00 81.62 104 VAL A CA 1
ATOM 793 C C . VAL A 1 104 ? 3.150 9.992 16.130 1.00 81.62 104 VAL A C 1
ATOM 795 O O . VAL A 1 104 ? 3.184 9.822 14.914 1.00 81.62 104 VAL A O 1
ATOM 798 N N . ASN A 1 105 ? 4.142 9.566 16.918 1.00 81.81 105 ASN A N 1
ATOM 799 C CA . ASN A 1 105 ? 5.380 8.944 16.445 1.00 81.81 105 ASN A CA 1
ATOM 800 C C . ASN A 1 105 ? 5.186 7.674 15.597 1.00 81.81 105 ASN A C 1
ATOM 802 O O . ASN A 1 105 ? 5.935 7.459 14.647 1.00 81.81 105 ASN A O 1
ATOM 806 N N . ARG A 1 106 ? 4.218 6.808 15.911 1.00 85.19 106 ARG A N 1
ATOM 807 C CA . ARG A 1 106 ? 3.939 5.592 15.133 1.00 85.19 106 ARG A CA 1
ATOM 808 C C . ARG A 1 106 ? 3.253 5.914 13.805 1.00 85.19 106 ARG A C 1
ATOM 810 O O . ARG A 1 106 ? 3.585 5.291 12.799 1.00 85.19 106 ARG A O 1
ATOM 817 N N . LEU A 1 107 ? 2.351 6.897 13.792 1.00 89.19 107 LEU A N 1
ATOM 818 C CA . LEU A 1 107 ? 1.668 7.338 12.574 1.00 89.19 107 LEU A CA 1
ATOM 819 C C . LEU A 1 107 ? 2.638 8.030 11.606 1.00 89.19 107 LEU A C 1
ATOM 821 O O . LEU A 1 107 ? 2.689 7.669 10.432 1.00 89.19 107 LEU A O 1
ATOM 825 N N . TRP A 1 108 ? 3.473 8.945 12.106 1.00 93.06 108 TRP A N 1
ATOM 826 C CA . TRP A 1 108 ? 4.508 9.599 11.298 1.00 93.06 108 TRP A CA 1
ATOM 827 C C . TRP A 1 108 ? 5.517 8.604 10.729 1.00 93.06 108 TRP A C 1
ATOM 829 O O . TRP A 1 108 ? 5.886 8.718 9.564 1.00 93.06 108 TRP A O 1
ATOM 839 N N . LYS A 1 109 ? 5.917 7.582 11.500 1.00 92.88 109 LYS A N 1
ATOM 840 C CA . LYS A 1 109 ? 6.785 6.507 10.994 1.00 92.88 109 LYS A CA 1
ATOM 841 C C . LYS A 1 109 ? 6.138 5.727 9.850 1.00 92.88 109 LYS A C 1
ATOM 843 O O . LYS A 1 109 ? 6.815 5.439 8.869 1.00 92.88 109 LYS A O 1
ATOM 848 N N . ALA A 1 110 ? 4.848 5.406 9.950 1.00 92.94 110 ALA A N 1
ATOM 849 C CA . ALA A 1 110 ? 4.129 4.712 8.883 1.00 92.94 110 ALA A CA 1
ATOM 850 C C . ALA A 1 110 ? 3.989 5.584 7.622 1.00 92.94 110 ALA A C 1
ATOM 852 O O . ALA A 1 110 ? 4.192 5.097 6.512 1.00 92.94 110 ALA A O 1
ATOM 853 N N . LEU A 1 111 ? 3.710 6.880 7.783 1.00 94.62 111 LEU A N 1
ATOM 854 C CA . LEU A 1 111 ? 3.671 7.824 6.664 1.00 94.62 111 LEU A CA 1
ATOM 855 C C . LEU A 1 111 ? 5.043 7.973 5.999 1.00 94.62 111 LEU A C 1
ATOM 857 O O . LEU A 1 111 ? 5.134 7.922 4.775 1.00 94.62 111 LEU A O 1
ATOM 861 N N . LEU A 1 112 ? 6.109 8.086 6.796 1.00 96.69 112 LEU A N 1
ATOM 862 C CA . LEU A 1 112 ? 7.478 8.183 6.298 1.00 96.69 112 LEU A CA 1
ATOM 863 C C . LEU A 1 112 ? 7.885 6.921 5.527 1.00 96.69 112 LEU A C 1
ATOM 865 O O . LEU A 1 112 ? 8.406 7.033 4.420 1.00 96.69 112 LEU A O 1
ATOM 869 N N . ILE A 1 113 ? 7.596 5.727 6.063 1.00 97.31 113 ILE A N 1
ATOM 870 C CA . ILE A 1 113 ? 7.892 4.463 5.370 1.00 97.31 113 ILE A CA 1
ATOM 871 C C . ILE A 1 113 ? 7.131 4.386 4.041 1.00 97.31 113 ILE A C 1
ATOM 873 O O . ILE A 1 113 ? 7.704 4.011 3.020 1.00 97.31 113 ILE A O 1
ATOM 877 N N . GLY A 1 114 ? 5.859 4.796 4.030 1.00 96.44 114 GLY A N 1
ATOM 878 C CA . GLY A 1 114 ? 5.035 4.809 2.824 1.00 96.44 114 GLY A CA 1
ATOM 879 C C . GLY A 1 1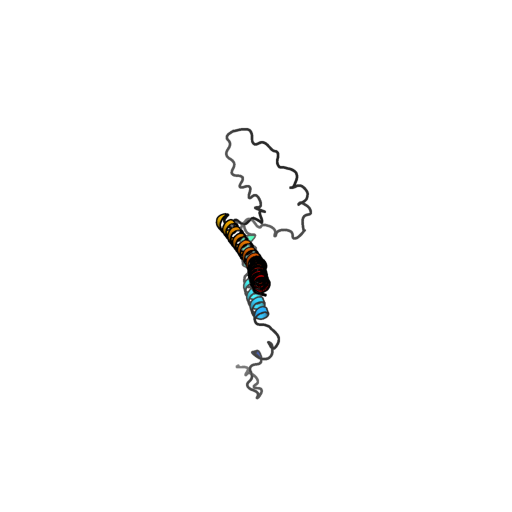14 ? 5.555 5.788 1.772 1.00 96.44 114 GLY A C 1
ATOM 880 O O . GLY A 1 114 ? 5.588 5.453 0.588 1.00 96.44 114 GLY A O 1
ATOM 881 N N . LEU A 1 115 ? 6.008 6.972 2.196 1.00 97.00 115 LEU A N 1
ATOM 882 C CA . LEU A 1 115 ? 6.616 7.969 1.316 1.00 97.00 115 LEU A CA 1
ATOM 883 C C . LEU A 1 115 ? 7.907 7.433 0.686 1.00 97.00 115 LEU A C 1
ATOM 885 O O . LEU A 1 115 ? 8.065 7.508 -0.530 1.00 97.00 115 LEU A O 1
ATOM 889 N N . ILE A 1 116 ? 8.796 6.847 1.494 1.00 97.38 116 ILE A N 1
ATOM 890 C CA . ILE A 1 116 ? 10.063 6.277 1.016 1.00 97.38 116 ILE A CA 1
ATOM 891 C C . ILE A 1 116 ? 9.798 5.158 0.006 1.00 97.38 116 ILE A C 1
ATOM 893 O O . ILE A 1 116 ? 10.406 5.153 -1.060 1.00 97.38 116 ILE A O 1
ATOM 897 N N . MET A 1 117 ? 8.854 4.254 0.289 1.00 97.44 117 MET A N 1
ATOM 898 C CA . MET A 1 117 ? 8.492 3.179 -0.642 1.00 97.44 117 MET A CA 1
ATOM 899 C C . MET A 1 117 ? 7.966 3.729 -1.972 1.00 97.44 117 MET A C 1
ATOM 901 O O . MET A 1 117 ? 8.369 3.252 -3.031 1.00 97.44 117 MET A O 1
ATOM 905 N N . ARG A 1 118 ? 7.111 4.762 -1.944 1.00 96.81 118 ARG A N 1
ATOM 906 C CA . ARG A 1 118 ? 6.617 5.413 -3.170 1.00 96.81 118 ARG A CA 1
ATOM 907 C C . ARG A 1 118 ? 7.749 6.058 -3.965 1.00 96.81 118 ARG A C 1
ATOM 909 O O . ARG A 1 118 ? 7.800 5.881 -5.176 1.00 96.81 118 ARG A O 1
ATOM 916 N N . LEU A 1 119 ? 8.665 6.760 -3.300 1.00 96.88 119 LEU A N 1
ATOM 917 C CA . LEU A 1 119 ? 9.822 7.373 -3.956 1.00 96.88 119 LEU A CA 1
ATOM 918 C C . LEU A 1 119 ? 10.761 6.323 -4.556 1.00 96.88 119 LEU A C 1
ATOM 920 O O . LEU A 1 119 ? 11.198 6.491 -5.689 1.00 96.88 119 LEU A O 1
ATOM 924 N N . ALA A 1 120 ? 11.024 5.227 -3.841 1.00 96.50 120 ALA A N 1
ATOM 925 C CA . ALA A 1 120 ? 11.864 4.137 -4.327 1.00 96.50 120 ALA A CA 1
ATOM 926 C C . ALA A 1 120 ? 11.274 3.481 -5.584 1.00 96.50 120 ALA A C 1
ATOM 928 O O . ALA A 1 120 ? 11.982 3.306 -6.574 1.00 96.50 120 ALA A O 1
ATOM 929 N N . VAL A 1 121 ? 9.970 3.177 -5.579 1.00 96.56 121 VAL A N 1
ATOM 930 C CA . VAL A 1 121 ? 9.276 2.604 -6.746 1.00 96.56 121 VAL A CA 1
ATOM 931 C C . VAL A 1 121 ? 9.297 3.573 -7.929 1.00 96.56 121 VAL A C 1
ATOM 933 O O . VAL A 1 121 ? 9.625 3.165 -9.042 1.00 96.56 121 VAL A O 1
ATOM 936 N N . SER A 1 122 ? 9.014 4.858 -7.700 1.00 94.25 122 SER A N 1
ATOM 937 C CA . SER A 1 122 ? 9.097 5.882 -8.748 1.00 94.25 122 SER A CA 1
ATOM 938 C C . SER A 1 122 ? 10.511 6.012 -9.311 1.00 94.25 122 SER A C 1
ATOM 940 O O . SER A 1 122 ? 10.682 6.126 -10.521 1.00 94.25 122 SER A O 1
ATOM 942 N N . PHE A 1 123 ? 11.535 5.956 -8.460 1.00 94.88 123 PHE A N 1
ATOM 943 C CA . PHE A 1 123 ? 12.926 6.040 -8.888 1.00 94.88 123 PHE A CA 1
ATOM 944 C C . PHE A 1 123 ? 13.347 4.821 -9.713 1.00 94.88 123 PHE A C 1
ATOM 946 O O . PHE A 1 123 ? 13.971 4.990 -10.753 1.00 94.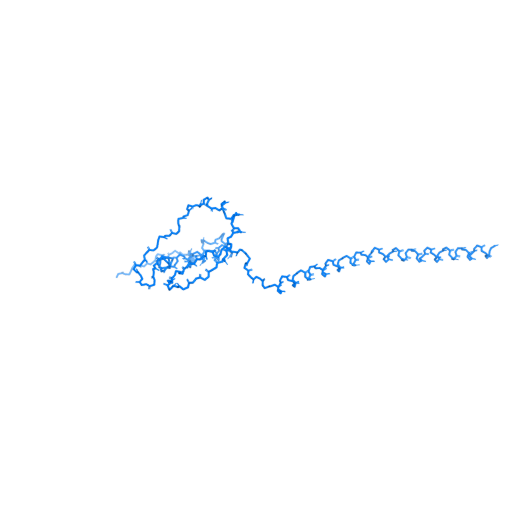88 123 PHE A O 1
ATOM 953 N N . LEU A 1 124 ? 12.937 3.612 -9.317 1.00 93.50 124 LEU A N 1
ATOM 954 C CA . LEU A 1 124 ? 13.144 2.386 -10.096 1.00 93.50 124 LEU A CA 1
ATOM 955 C C . LEU A 1 124 ? 12.464 2.458 -11.470 1.00 93.50 124 LEU A C 1
ATOM 957 O O . LEU A 1 124 ? 13.060 2.064 -12.468 1.00 93.50 124 LEU A O 1
ATOM 961 N N . LEU A 1 125 ? 11.241 2.990 -11.539 1.00 90.38 125 LEU A N 1
ATOM 962 C CA . LEU A 1 125 ? 10.536 3.221 -12.805 1.00 90.38 125 LEU A CA 1
ATOM 963 C C . LEU A 1 125 ? 11.286 4.214 -13.697 1.00 90.38 125 LEU A C 1
ATOM 965 O O . LEU A 1 125 ? 11.502 3.939 -14.875 1.00 90.38 125 LEU A O 1
ATOM 969 N N . ILE A 1 126 ? 11.722 5.342 -13.131 1.00 92.00 126 ILE A N 1
ATOM 970 C CA . ILE A 1 126 ? 12.489 6.357 -13.860 1.00 92.00 126 ILE A CA 1
ATOM 971 C C . ILE A 1 126 ? 13.816 5.771 -14.335 1.00 92.00 126 ILE A C 1
ATOM 973 O O . ILE A 1 126 ? 14.157 5.939 -15.498 1.00 92.00 126 ILE A O 1
ATOM 977 N N . GLN A 1 127 ? 14.544 5.043 -13.487 1.00 92.00 127 GLN A N 1
ATOM 978 C CA . GLN A 1 127 ? 15.792 4.397 -13.882 1.00 92.00 127 GLN A CA 1
ATOM 979 C C . GLN A 1 127 ? 15.565 3.391 -15.010 1.00 92.00 127 GLN A C 1
ATOM 981 O O . GLN A 1 127 ? 16.275 3.446 -16.008 1.00 92.00 127 GLN A O 1
ATOM 986 N N . ASN A 1 128 ? 14.551 2.533 -14.898 1.00 91.81 128 ASN A N 1
ATOM 987 C CA . ASN A 1 128 ? 14.260 1.525 -15.916 1.00 91.81 128 ASN A CA 1
ATOM 988 C C . ASN A 1 128 ? 13.809 2.116 -17.255 1.00 91.81 128 ASN A C 1
ATOM 990 O O . ASN A 1 128 ? 13.968 1.457 -18.275 1.00 91.81 128 ASN A O 1
ATOM 994 N N . ILE A 1 129 ? 13.261 3.331 -17.277 1.00 92.75 129 ILE A N 1
ATOM 995 C CA . ILE A 1 129 ? 12.843 3.990 -18.518 1.00 92.75 129 ILE A CA 1
ATOM 996 C C . ILE A 1 129 ? 13.972 4.871 -19.060 1.00 92.75 129 ILE A C 1
ATOM 998 O O . ILE A 1 129 ? 14.366 4.731 -20.212 1.00 92.75 129 ILE A O 1
ATOM 1002 N N . VAL A 1 130 ? 14.531 5.759 -18.242 1.00 93.44 130 VAL A N 1
ATOM 1003 C CA . VAL A 1 130 ? 15.507 6.768 -18.677 1.00 93.44 130 VAL A CA 1
ATOM 1004 C C . VAL A 1 130 ? 16.832 6.134 -19.109 1.00 93.44 130 VAL A C 1
ATOM 1006 O O . VAL A 1 130 ? 17.412 6.585 -20.094 1.00 93.44 130 VAL A O 1
ATOM 1009 N N . TRP A 1 131 ? 17.303 5.072 -18.444 1.00 91.44 131 TRP A N 1
ATOM 1010 C CA . TRP A 1 131 ? 18.572 4.431 -18.817 1.00 91.44 131 TRP A CA 1
ATOM 1011 C C . TRP A 1 131 ? 18.570 3.842 -20.233 1.00 91.44 131 TRP A C 1
ATOM 1013 O O . TRP A 1 131 ? 19.480 4.178 -20.994 1.00 91.44 131 TRP A O 1
ATOM 1023 N N . PRO A 1 132 ? 17.578 3.028 -20.643 1.00 94.25 132 PRO A N 1
ATOM 1024 C CA . PRO A 1 132 ? 17.480 2.563 -22.025 1.00 94.25 132 PRO A CA 1
ATOM 1025 C C . PRO A 1 132 ? 17.459 3.699 -23.048 1.00 94.25 132 PRO A C 1
ATOM 1027 O O . PRO A 1 132 ? 18.134 3.604 -24.070 1.00 94.25 132 PRO A O 1
ATOM 1030 N N . TRP A 1 133 ? 16.750 4.795 -22.761 1.00 95.94 133 TRP A N 1
ATOM 1031 C CA . TRP A 1 133 ? 16.719 5.965 -23.641 1.00 95.94 133 TRP A CA 1
ATOM 1032 C C . TRP A 1 133 ? 18.090 6.639 -23.772 1.00 95.94 133 TRP A C 1
ATOM 1034 O O . TRP A 1 133 ? 18.498 6.967 -24.885 1.00 95.94 133 TRP A O 1
ATOM 1044 N N . ILE A 1 134 ? 18.832 6.797 -22.671 1.00 94.69 134 ILE A N 1
ATOM 1045 C CA . ILE A 1 134 ? 20.199 7.341 -22.703 1.00 94.69 134 ILE A CA 1
ATOM 1046 C C . ILE A 1 134 ? 21.129 6.422 -23.502 1.00 94.69 134 ILE A C 1
ATOM 1048 O O . ILE A 1 134 ? 21.908 6.907 -24.321 1.00 94.69 134 ILE A O 1
ATOM 1052 N N . ILE A 1 135 ? 21.044 5.104 -23.299 1.00 95.38 135 ILE A N 1
ATOM 1053 C CA . ILE A 1 135 ? 21.866 4.136 -24.038 1.00 95.38 135 ILE A CA 1
ATOM 1054 C C . ILE A 1 135 ? 21.551 4.210 -25.535 1.00 95.38 135 ILE A C 1
ATOM 1056 O O . ILE A 1 135 ? 22.474 4.316 -26.341 1.00 95.38 135 ILE A O 1
ATOM 1060 N N . LEU A 1 136 ? 20.269 4.219 -25.914 1.00 96.06 136 LEU A N 1
ATOM 1061 C CA . LEU A 1 136 ? 19.847 4.369 -27.309 1.00 96.06 136 LEU A CA 1
ATOM 1062 C C . LEU A 1 136 ? 20.365 5.671 -27.925 1.00 96.06 136 LEU A C 1
ATOM 1064 O O . LEU A 1 136 ? 20.871 5.657 -29.045 1.00 96.06 136 LEU A O 1
ATOM 1068 N N . TYR A 1 137 ? 20.295 6.779 -27.185 1.00 97.25 137 TYR A N 1
ATOM 1069 C CA . TYR A 1 137 ? 20.824 8.064 -27.633 1.00 97.25 137 TYR A CA 1
ATOM 1070 C C . TYR A 1 137 ? 22.340 8.013 -27.863 1.00 97.25 137 TYR A C 1
ATOM 1072 O O . TYR A 1 137 ? 22.818 8.429 -28.918 1.00 97.25 137 TYR A O 1
ATOM 1080 N N . MET A 1 138 ? 23.098 7.450 -26.919 1.00 96.75 138 MET A N 1
ATOM 1081 C CA . MET A 1 138 ? 24.550 7.307 -27.056 1.00 96.75 138 MET A CA 1
ATOM 1082 C C . MET A 1 138 ? 24.925 6.430 -28.254 1.00 96.75 138 MET A C 1
ATOM 1084 O O . MET A 1 138 ? 25.808 6.798 -29.026 1.00 96.75 138 MET A O 1
ATOM 1088 N N . VAL A 1 139 ? 24.230 5.306 -28.453 1.00 96.94 139 VAL A N 1
ATOM 1089 C CA . VAL A 1 139 ? 24.446 4.427 -29.613 1.00 96.94 139 VAL A CA 1
ATOM 1090 C C . VAL A 1 139 ? 24.137 5.160 -30.916 1.00 96.94 139 VAL A C 1
ATOM 1092 O O . VAL A 1 139 ? 24.930 5.084 -31.849 1.00 96.94 139 VAL A O 1
ATOM 1095 N N . HIS A 1 140 ? 23.033 5.906 -30.979 1.00 96.50 140 HIS A N 1
ATOM 1096 C CA . HIS A 1 140 ? 22.664 6.678 -32.164 1.00 96.50 140 HIS A CA 1
ATOM 1097 C C . HIS A 1 140 ? 23.733 7.721 -32.523 1.00 96.50 140 HIS A C 1
ATOM 1099 O O . HIS A 1 140 ? 24.142 7.813 -33.679 1.00 96.50 140 HIS A O 1
ATOM 1105 N N . VAL A 1 141 ? 24.230 8.474 -31.537 1.00 96.69 141 VAL A N 1
ATOM 1106 C CA . VAL A 1 141 ? 25.293 9.474 -31.744 1.00 96.69 141 VAL A CA 1
ATOM 1107 C C . VAL A 1 141 ? 26.592 8.817 -32.217 1.00 96.69 141 VAL A C 1
ATOM 1109 O O . VAL A 1 141 ? 27.234 9.321 -33.138 1.00 96.69 141 VAL A O 1
ATOM 1112 N N . LEU A 1 142 ? 26.975 7.685 -31.622 1.00 95.44 142 LEU A N 1
ATOM 1113 C CA . LEU A 1 142 ? 28.174 6.947 -32.024 1.00 95.44 142 LEU A CA 1
ATOM 1114 C C . LEU A 1 142 ? 28.053 6.382 -33.443 1.00 95.44 142 LEU A C 1
ATOM 1116 O O . LEU A 1 142 ? 28.999 6.495 -34.220 1.00 95.44 142 LEU A O 1
ATOM 1120 N N . LEU A 1 143 ? 26.897 5.816 -33.793 1.00 95.31 143 LEU A N 1
ATOM 1121 C CA . LEU A 1 143 ? 26.643 5.261 -35.121 1.00 95.31 143 LEU A CA 1
ATOM 1122 C C . LEU A 1 143 ? 26.649 6.355 -36.191 1.00 95.31 143 LEU A C 1
ATOM 1124 O O . LEU A 1 143 ? 27.276 6.185 -37.233 1.00 95.31 143 LEU A O 1
ATOM 1128 N N . PHE A 1 144 ? 26.016 7.495 -35.906 1.00 95.56 144 PHE A N 1
ATOM 1129 C CA . PHE A 1 144 ? 26.031 8.652 -36.796 1.00 95.56 144 PHE A CA 1
ATOM 1130 C C . PHE A 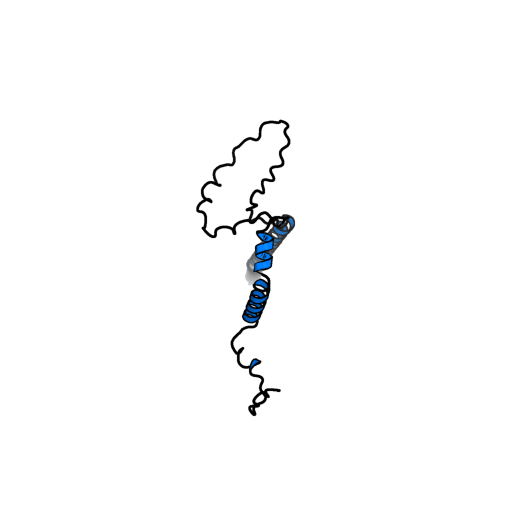1 144 ? 27.461 9.148 -37.037 1.00 95.56 144 PHE A C 1
ATOM 1132 O O . PHE A 1 144 ? 27.870 9.320 -38.181 1.00 95.56 144 PHE A O 1
ATOM 1139 N N . LYS A 1 145 ? 28.259 9.288 -35.970 1.00 94.50 145 LYS A N 1
ATOM 1140 C CA . LYS A 1 145 ? 29.658 9.720 -36.081 1.00 94.50 145 LYS A CA 1
ATOM 1141 C C . LYS A 1 145 ? 30.526 8.715 -36.847 1.00 94.50 145 LYS A C 1
ATOM 1143 O O . LYS A 1 145 ? 31.398 9.127 -37.601 1.00 94.50 145 LYS A O 1
ATOM 1148 N N . ALA A 1 146 ? 30.305 7.413 -36.666 1.00 92.75 146 ALA A N 1
ATOM 1149 C CA . ALA A 1 146 ? 31.026 6.380 -37.408 1.00 92.75 146 ALA A CA 1
ATOM 1150 C C . ALA A 1 146 ? 30.666 6.382 -38.903 1.00 92.75 146 ALA A C 1
ATOM 1152 O O . ALA A 1 146 ? 31.545 6.202 -39.744 1.00 92.75 146 ALA A O 1
ATOM 1153 N N . TYR A 1 147 ? 29.392 6.611 -39.231 1.00 93.62 147 TYR A N 1
ATOM 1154 C CA . TYR A 1 147 ? 28.932 6.716 -40.614 1.00 93.62 147 TYR A CA 1
ATOM 1155 C C . TYR A 1 147 ? 29.523 7.940 -41.322 1.00 93.62 147 TYR A C 1
ATOM 1157 O O . TYR A 1 147 ? 29.999 7.821 -42.447 1.00 93.62 147 TYR A O 1
ATOM 1165 N N . ASP A 1 148 ? 29.557 9.083 -40.636 1.00 91.06 148 ASP A N 1
ATOM 1166 C CA . ASP A 1 148 ? 30.142 10.330 -41.139 1.00 91.06 148 ASP A CA 1
ATOM 1167 C C . ASP A 1 148 ? 31.627 10.143 -41.503 1.00 91.06 148 ASP A C 1
ATOM 1169 O O . ASP A 1 148 ? 32.026 10.354 -42.646 1.00 91.06 148 ASP A O 1
ATOM 1173 N N . VAL A 1 149 ? 32.418 9.574 -40.582 1.00 90.56 149 VAL A N 1
ATOM 1174 C CA . VAL A 1 149 ? 33.838 9.244 -40.822 1.00 90.56 149 VAL A CA 1
ATOM 1175 C C . VAL A 1 149 ? 34.013 8.268 -41.989 1.00 90.56 149 VAL A C 1
ATOM 1177 O O . VAL A 1 149 ? 34.937 8.411 -42.787 1.00 90.56 149 VAL A O 1
ATOM 1180 N N . SER A 1 150 ? 33.130 7.273 -42.115 1.00 86.75 150 SER A N 1
ATOM 1181 C CA . SER A 1 150 ? 33.196 6.321 -43.226 1.00 86.75 150 SER A CA 1
ATOM 1182 C C . SER A 1 150 ? 32.861 6.971 -44.574 1.00 86.75 150 SER A C 1
ATOM 1184 O O . SER A 1 150 ? 33.375 6.516 -45.595 1.00 86.75 150 SER A O 1
ATOM 1186 N N . SER A 1 151 ? 32.038 8.024 -44.589 1.00 86.62 151 SER A N 1
ATOM 1187 C CA . SER A 1 151 ? 31.669 8.758 -45.805 1.00 86.62 151 SER A CA 1
ATOM 1188 C C . SER A 1 151 ? 32.757 9.715 -46.300 1.00 86.62 151 SER A C 1
ATOM 1190 O O . SER A 1 151 ? 32.863 9.922 -47.502 1.00 86.62 151 SER A O 1
ATOM 1192 N N . GLU A 1 152 ? 33.607 10.237 -45.410 1.00 85.19 152 GLU A N 1
ATOM 1193 C CA . GLU A 1 152 ? 34.770 11.059 -45.789 1.00 85.19 152 GLU A CA 1
ATOM 1194 C C . GLU A 1 152 ? 35.947 10.226 -46.330 1.00 85.19 152 GLU A C 1
ATOM 1196 O O . GLU A 1 152 ? 36.846 10.759 -46.977 1.00 85.19 152 GLU A O 1
ATOM 1201 N N . SER A 1 153 ? 35.968 8.921 -46.046 1.00 78.50 153 SER A N 1
ATOM 1202 C CA . SER A 1 153 ? 37.061 8.016 -46.428 1.00 78.50 153 SER A CA 1
ATOM 1203 C C . SER A 1 153 ? 36.933 7.385 -47.824 1.00 78.50 153 SER A C 1
ATOM 1205 O O . SER A 1 153 ? 37.779 6.563 -48.187 1.00 78.50 153 SER A O 1
ATOM 1207 N N . LEU A 1 154 ? 35.888 7.734 -48.582 1.00 64.12 154 LEU A N 1
ATOM 1208 C CA . LEU A 1 154 ? 35.512 7.127 -49.866 1.00 64.12 154 LEU A CA 1
ATOM 1209 C C . LEU A 1 154 ? 35.462 8.181 -50.977 1.00 64.12 154 LEU A C 1
ATOM 1211 O O . LEU A 1 154 ? 35.952 7.868 -52.086 1.00 64.12 154 LEU A O 1
#

Foldseek 3Di:
DDDDDDDDDDPDPPVVVPPPDQDPVNVVVVVVVVVCPVCVVVVVLVVQADPVSPHGHDDPPPPPDPPPPPVPPDPDDDDDDDDDDDDDDPPPPDPPDPPPCPDPVNVVVVVVVVVVVVVVVVVVVCCVPVVVVVVVVVVVVVVVVVVVVVVVVD